Protein AF-A0A1E3Y3F9-F1 (afdb_monomer)

Mean predicted aligned error: 7.26 Å

Secondary structure (DSSP, 8-state):
--HHHHHHHHHHHHHHHHHHHHT-S-TTTTTTTT-TTS-GGGS--SHHHHHHHHHHHHHHHHHHHHHHHT--STGGGHHHHHHHHHHHHHHHHTT-

Structure (mmCIF, N/CA/C/O backbone):
data_AF-A0A1E3Y3F9-F1
#
_entry.id   AF-A0A1E3Y3F9-F1
#
loop_
_atom_site.group_PDB
_atom_site.id
_atom_site.type_symbol
_atom_site.label_atom_id
_atom_site.label_alt_id
_atom_site.label_comp_id
_atom_site.label_asym_id
_atom_site.label_entity_id
_atom_site.label_seq_id
_atom_site.pdbx_PDB_ins_code
_atom_site.Cartn_x
_atom_site.Cartn_y
_atom_site.Cartn_z
_atom_site.occupancy
_atom_site.B_iso_or_equiv
_atom_site.auth_seq_id
_atom_site.auth_comp_id
_atom_site.auth_asym_id
_atom_site.auth_atom_id
_atom_site.pdbx_PDB_model_num
ATOM 1 N N . MET A 1 1 ? -13.623 3.989 13.783 1.00 75.75 1 MET A N 1
ATOM 2 C CA . MET A 1 1 ? -13.735 4.668 12.478 1.00 75.75 1 MET A CA 1
ATOM 3 C C . MET A 1 1 ? -15.049 4.265 11.811 1.00 75.75 1 MET A C 1
ATOM 5 O O . MET A 1 1 ? -15.412 3.103 11.979 1.00 75.75 1 MET A O 1
ATOM 9 N N . PRO A 1 2 ? -15.773 5.169 11.128 1.00 83.38 2 PRO A N 1
ATOM 10 C CA . PRO A 1 2 ? -16.972 4.812 10.362 1.00 83.38 2 PRO A CA 1
ATOM 11 C C . PRO A 1 2 ? -16.646 3.833 9.220 1.00 83.38 2 PRO A C 1
ATOM 13 O O . PRO A 1 2 ? -15.526 3.818 8.702 1.00 83.38 2 PRO A O 1
ATOM 16 N N . SER A 1 3 ? -17.621 2.999 8.848 1.00 85.06 3 SER A N 1
ATOM 17 C CA . SER A 1 3 ? -17.459 1.919 7.861 1.00 85.06 3 SER A CA 1
ATOM 18 C C . SER A 1 3 ? -17.055 2.437 6.480 1.00 85.06 3 SER A C 1
ATOM 20 O O . SER A 1 3 ? -16.146 1.879 5.871 1.00 85.06 3 SER A O 1
ATOM 22 N N . LEU A 1 4 ? -17.658 3.540 6.026 1.00 91.06 4 LEU A N 1
ATOM 23 C CA . LEU A 1 4 ? -17.377 4.142 4.722 1.00 91.06 4 LEU A CA 1
ATOM 24 C C . LEU A 1 4 ? -15.925 4.623 4.595 1.00 91.06 4 LEU A C 1
ATOM 26 O O . LEU A 1 4 ? -15.260 4.310 3.615 1.00 91.06 4 LEU A O 1
ATOM 30 N N . SER A 1 5 ? -15.390 5.318 5.605 1.00 90.94 5 SER A N 1
ATOM 31 C CA . SER A 1 5 ? -13.988 5.766 5.590 1.00 90.94 5 SER A CA 1
ATOM 32 C C . SER A 1 5 ? -13.014 4.591 5.598 1.00 90.94 5 SER A C 1
ATOM 34 O O . SER A 1 5 ? -11.969 4.646 4.957 1.00 90.94 5 SER A O 1
ATOM 36 N N . ARG A 1 6 ? -13.356 3.505 6.301 1.00 91.44 6 ARG A N 1
ATOM 37 C CA . ARG A 1 6 ? -12.545 2.283 6.296 1.00 91.44 6 ARG A CA 1
ATOM 38 C C . ARG A 1 6 ? -12.567 1.603 4.929 1.00 91.44 6 ARG A C 1
ATOM 40 O O . ARG A 1 6 ? -11.516 1.162 4.475 1.00 91.44 6 ARG A O 1
ATOM 47 N N . LEU A 1 7 ? -13.729 1.545 4.279 1.00 94.69 7 LEU A N 1
ATOM 48 C CA . LEU A 1 7 ? -13.865 1.023 2.920 1.00 94.69 7 LEU A CA 1
ATOM 49 C C . LEU A 1 7 ? -13.047 1.859 1.931 1.00 94.69 7 LEU A C 1
ATOM 51 O O . LEU A 1 7 ? -12.270 1.296 1.169 1.00 94.69 7 LEU A O 1
ATOM 55 N N . LEU A 1 8 ? -13.159 3.188 2.003 1.00 96.62 8 LEU A N 1
ATOM 56 C CA . LEU A 1 8 ? -12.414 4.109 1.147 1.00 96.62 8 LEU A CA 1
ATOM 57 C C . LEU A 1 8 ? -10.900 3.922 1.297 1.00 96.62 8 LEU A C 1
ATOM 59 O O . LEU A 1 8 ? -10.203 3.749 0.305 1.00 96.62 8 LEU A O 1
ATOM 63 N N . LEU A 1 9 ? -10.389 3.897 2.531 1.00 96.56 9 LEU A N 1
ATOM 64 C CA . LEU A 1 9 ? -8.959 3.685 2.778 1.00 96.56 9 LEU A CA 1
ATOM 65 C C . LEU A 1 9 ? -8.493 2.290 2.339 1.00 96.56 9 LEU A C 1
ATOM 67 O O . LEU A 1 9 ? -7.382 2.150 1.837 1.00 96.56 9 LEU A O 1
ATOM 71 N N . SER A 1 10 ? -9.347 1.270 2.473 1.00 95.62 10 SER A N 1
ATOM 72 C CA . SER A 1 10 ? -9.052 -0.075 1.962 1.00 95.62 10 SER A CA 1
ATOM 73 C C . SER A 1 10 ? -8.978 -0.084 0.434 1.00 95.62 10 SER A C 1
ATOM 75 O O . SER A 1 10 ? -8.070 -0.691 -0.121 1.00 95.62 10 SER A O 1
ATOM 77 N N . ALA A 1 11 ? -9.888 0.622 -0.243 1.00 97.50 11 ALA A N 1
ATOM 78 C CA . ALA A 1 11 ? -9.889 0.754 -1.696 1.00 97.50 11 ALA A CA 1
ATOM 79 C C . ALA A 1 11 ? -8.652 1.514 -2.197 1.00 97.50 11 ALA A C 1
ATOM 81 O O . ALA A 1 11 ? -8.003 1.059 -3.131 1.00 97.50 11 ALA A O 1
ATOM 82 N N . ILE A 1 12 ? -8.277 2.615 -1.536 1.00 98.00 12 ILE A N 1
ATOM 83 C CA . ILE A 1 12 ? -7.051 3.367 -1.849 1.00 98.00 12 ILE A CA 1
ATOM 84 C C . ILE A 1 12 ? -5.821 2.463 -1.708 1.00 98.00 12 ILE A C 1
ATOM 86 O O . ILE A 1 12 ? -4.998 2.403 -2.620 1.00 98.00 12 ILE A O 1
ATOM 90 N N . ALA A 1 13 ? -5.711 1.728 -0.597 1.00 97.25 13 ALA A N 1
ATOM 91 C CA . ALA A 1 13 ? -4.605 0.801 -0.386 1.00 97.25 13 ALA A CA 1
ATOM 92 C C . ALA A 1 13 ? -4.577 -0.303 -1.455 1.00 97.25 13 ALA A C 1
ATOM 94 O O . ALA A 1 13 ? -3.525 -0.568 -2.028 1.00 97.25 13 ALA A O 1
ATOM 95 N N . ALA A 1 14 ? -5.726 -0.909 -1.763 1.00 97.44 14 ALA A N 1
ATOM 96 C CA . ALA A 1 14 ? -5.830 -1.968 -2.764 1.00 97.44 14 ALA A CA 1
ATOM 97 C C . ALA A 1 14 ? -5.455 -1.482 -4.173 1.00 97.44 14 ALA A C 1
ATOM 99 O O . ALA A 1 14 ? -4.701 -2.161 -4.863 1.00 97.44 14 ALA A O 1
ATOM 100 N N . LEU A 1 15 ? -5.923 -0.299 -4.582 1.00 97.88 15 LEU A N 1
ATOM 101 C CA . LEU A 1 15 ? -5.580 0.297 -5.876 1.00 97.88 15 LEU A CA 1
ATOM 102 C C . LEU A 1 15 ? -4.092 0.640 -5.970 1.00 97.88 15 LEU A C 1
ATOM 104 O O . LEU A 1 15 ? -3.477 0.398 -7.003 1.00 97.88 15 LEU A O 1
ATOM 108 N N . ALA A 1 16 ? -3.498 1.154 -4.892 1.00 97.31 16 ALA A N 1
ATOM 109 C CA . ALA A 1 16 ? -2.070 1.444 -4.860 1.00 97.31 16 ALA A CA 1
ATOM 110 C C . ALA A 1 16 ? -1.218 0.165 -4.951 1.00 97.31 16 ALA A C 1
ATOM 112 O O . ALA A 1 16 ? -0.250 0.126 -5.708 1.00 97.31 16 ALA A O 1
ATOM 113 N N . ILE A 1 17 ? -1.607 -0.899 -4.237 1.00 97.38 17 ILE A N 1
ATOM 114 C CA . ILE A 1 17 ? -0.967 -2.223 -4.325 1.00 97.38 17 ILE A CA 1
ATOM 115 C C . ILE A 1 17 ? -1.105 -2.792 -5.739 1.00 97.38 17 ILE A C 1
ATOM 117 O O . ILE A 1 17 ? -0.126 -3.269 -6.302 1.00 97.38 17 ILE A O 1
ATOM 121 N N . PHE A 1 18 ? -2.295 -2.710 -6.333 1.00 95.81 18 PHE A N 1
ATOM 122 C CA . PHE A 1 18 ? -2.517 -3.146 -7.708 1.00 95.81 18 PHE A CA 1
ATOM 123 C C . PHE A 1 18 ? -1.631 -2.371 -8.692 1.00 95.81 18 PHE A C 1
ATOM 125 O O . PHE A 1 18 ? -0.965 -2.981 -9.520 1.00 95.81 18 PHE A O 1
ATOM 132 N N . GLY A 1 19 ? -1.537 -1.047 -8.539 1.00 93.69 19 GLY A N 1
ATOM 133 C CA . GLY A 1 19 ? -0.631 -0.211 -9.323 1.00 93.69 19 GLY A CA 1
ATOM 134 C C . GLY A 1 19 ? 0.834 -0.636 -9.201 1.00 93.69 19 GLY A C 1
ATOM 135 O O . GLY A 1 19 ? 1.517 -0.704 -10.214 1.00 93.69 19 GLY A O 1
ATOM 136 N N . LEU A 1 20 ? 1.310 -0.985 -7.998 1.00 93.88 20 LEU A N 1
ATOM 137 C CA . LEU A 1 20 ? 2.667 -1.520 -7.814 1.00 93.88 20 LEU A CA 1
ATOM 138 C C . LEU A 1 20 ? 2.879 -2.801 -8.628 1.00 93.88 20 LEU A C 1
ATOM 140 O O . LEU A 1 20 ? 3.891 -2.926 -9.307 1.00 93.88 20 LEU A O 1
ATOM 144 N N . LEU A 1 21 ? 1.917 -3.726 -8.614 1.00 92.12 21 LEU A N 1
ATOM 145 C CA . LEU A 1 21 ? 2.020 -4.982 -9.365 1.00 92.12 21 LEU A CA 1
ATOM 146 C C . LEU A 1 21 ? 2.058 -4.765 -10.885 1.00 92.12 21 LEU A C 1
ATOM 148 O O . LEU A 1 21 ? 2.742 -5.508 -11.583 1.00 92.12 21 LEU A O 1
ATOM 152 N N . LEU A 1 22 ? 1.377 -3.732 -11.391 1.00 89.31 22 LEU A N 1
ATOM 153 C CA . LEU A 1 22 ? 1.431 -3.350 -12.807 1.00 89.31 22 LEU A CA 1
ATOM 154 C C . LEU A 1 22 ? 2.776 -2.741 -13.220 1.00 89.31 22 LEU A C 1
ATOM 156 O O . LEU A 1 22 ? 3.081 -2.685 -14.406 1.00 89.31 22 LEU A O 1
ATOM 160 N N . LEU A 1 23 ? 3.577 -2.273 -12.260 1.00 84.56 23 LEU A N 1
ATOM 161 C CA . LEU A 1 23 ? 4.899 -1.714 -12.520 1.00 84.56 23 LEU A CA 1
ATOM 162 C C . LEU A 1 23 ? 6.006 -2.774 -12.568 1.00 84.56 23 LEU A C 1
ATOM 164 O O . LEU A 1 23 ? 7.163 -2.378 -12.634 1.00 84.56 23 LEU A O 1
ATOM 168 N N . ASN A 1 24 ? 5.707 -4.073 -12.583 1.00 77.00 24 ASN A N 1
ATOM 169 C CA . ASN A 1 24 ? 6.709 -5.118 -12.835 1.00 77.00 24 ASN A CA 1
ATOM 170 C C . ASN A 1 24 ? 7.085 -5.186 -14.344 1.00 77.00 24 ASN A C 1
ATOM 172 O O . ASN A 1 24 ? 6.238 -4.909 -15.192 1.00 77.00 24 ASN A O 1
ATOM 176 N N . GLY A 1 25 ? 8.345 -5.498 -14.681 1.00 66.38 25 GLY A N 1
ATOM 177 C CA . GLY A 1 25 ? 8.860 -5.655 -16.06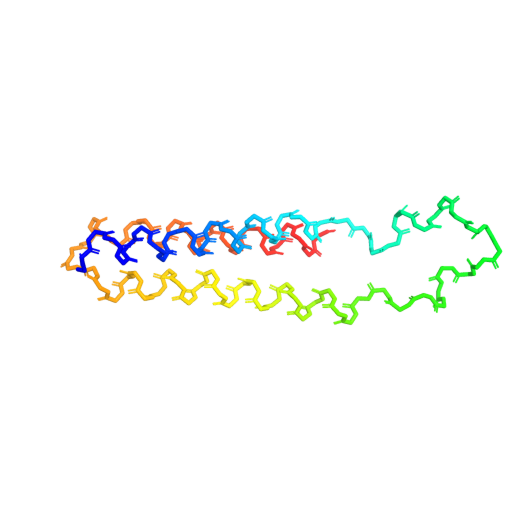0 1.00 66.38 25 GLY A CA 1
ATOM 178 C C . GLY A 1 25 ? 9.851 -4.561 -16.477 1.00 66.38 25 GLY A C 1
ATOM 179 O O . GLY A 1 25 ? 9.933 -3.538 -15.799 1.00 66.38 25 GLY A O 1
ATOM 180 N N . SER A 1 26 ? 10.600 -4.706 -17.575 1.00 62.06 26 SER A N 1
ATOM 181 C CA . SER A 1 26 ? 11.524 -3.645 -18.016 1.00 62.06 26 SER A CA 1
ATOM 182 C C . SER A 1 26 ? 10.741 -2.485 -18.652 1.00 62.06 26 SER A C 1
ATOM 184 O O . SER A 1 26 ? 9.713 -2.689 -19.297 1.00 62.06 26 SER A O 1
ATOM 186 N N . GLY A 1 27 ? 11.176 -1.235 -18.434 1.00 60.09 27 GLY A N 1
ATOM 187 C CA . GLY A 1 27 ? 10.467 -0.040 -18.933 1.00 60.09 27 GLY A CA 1
ATOM 188 C C . GLY A 1 27 ? 10.332 0.010 -20.460 1.00 60.09 27 GLY A C 1
ATOM 189 O O . GLY A 1 27 ? 9.512 0.769 -20.979 1.00 60.09 27 GLY A O 1
ATOM 190 N N . TYR A 1 28 ? 11.100 -0.835 -21.153 1.00 58.91 28 TYR A N 1
ATOM 191 C CA . TYR A 1 28 ? 11.265 -0.871 -22.600 1.00 58.91 28 TYR A CA 1
ATOM 192 C C . TYR A 1 28 ? 11.064 -2.255 -23.210 1.00 58.91 28 TYR A C 1
ATOM 194 O O . TYR A 1 28 ? 11.370 -2.428 -24.386 1.00 58.91 28 TYR A O 1
ATOM 202 N N . ASP A 1 29 ? 10.491 -3.219 -22.480 1.00 63.53 29 AS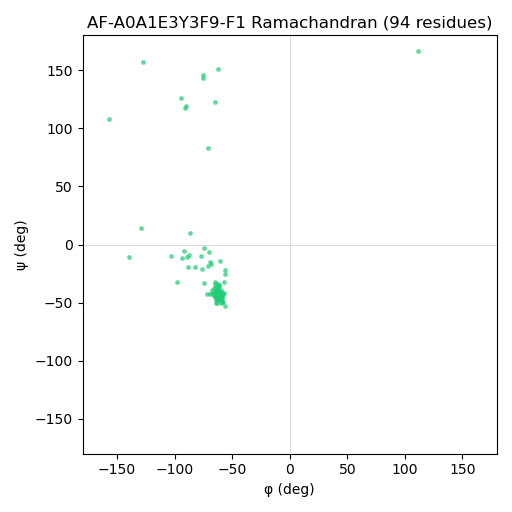P A N 1
ATOM 203 C CA . ASP A 1 29 ? 10.161 -4.533 -23.060 1.00 63.53 29 ASP A CA 1
ATOM 204 C C . ASP A 1 29 ? 9.231 -4.384 -24.276 1.00 63.53 29 ASP A C 1
ATOM 206 O O . ASP A 1 29 ? 9.354 -5.110 -25.254 1.00 63.53 29 ASP A O 1
ATOM 210 N N . TRP A 1 30 ? 8.362 -3.370 -24.263 1.00 63.84 30 TRP A N 1
ATOM 211 C CA . TRP A 1 30 ? 7.503 -3.013 -25.394 1.00 63.84 30 TRP A CA 1
ATOM 212 C C . TRP A 1 30 ? 8.241 -2.280 -26.532 1.00 63.84 30 TRP A C 1
ATOM 214 O O . TRP A 1 30 ? 7.754 -2.270 -27.658 1.00 63.84 30 TRP A O 1
ATOM 224 N N . MET A 1 31 ? 9.397 -1.654 -26.264 1.00 61.69 31 MET A N 1
ATOM 225 C CA . MET A 1 31 ? 10.216 -0.966 -27.278 1.00 61.69 31 MET A CA 1
ATOM 226 C C . MET A 1 31 ? 11.223 -1.892 -27.957 1.00 61.69 31 MET A C 1
ATOM 228 O O . MET A 1 31 ? 11.663 -1.578 -29.061 1.00 61.69 31 MET A O 1
ATOM 232 N N . ALA A 1 32 ? 11.543 -3.040 -27.351 1.00 57.84 32 ALA A N 1
ATOM 233 C CA . ALA A 1 32 ? 12.397 -4.062 -27.958 1.00 57.84 32 ALA A CA 1
ATOM 234 C C . ALA A 1 32 ? 11.868 -4.551 -29.324 1.00 57.84 32 ALA A C 1
ATOM 236 O O . ALA A 1 32 ? 12.638 -5.045 -30.143 1.00 57.84 32 ALA A O 1
ATOM 237 N N . GLU A 1 33 ? 10.568 -4.376 -29.588 1.00 62.78 33 GLU A N 1
ATOM 238 C CA . GLU A 1 33 ? 9.912 -4.734 -30.851 1.00 62.78 33 GLU A CA 1
ATOM 239 C C . GLU A 1 33 ? 9.830 -3.578 -31.869 1.00 62.78 33 GLU A C 1
ATOM 241 O O . GLU A 1 33 ? 9.481 -3.814 -33.026 1.00 62.78 33 GLU A O 1
ATOM 246 N N . LEU A 1 34 ? 10.122 -2.331 -31.470 1.00 63.03 34 LEU A N 1
ATOM 247 C CA . LEU A 1 34 ? 9.776 -1.131 -32.248 1.00 63.03 34 LEU A CA 1
ATOM 248 C C . LEU A 1 34 ? 10.913 -0.567 -33.109 1.00 63.03 34 LEU A C 1
ATOM 250 O O . LEU A 1 34 ? 10.621 -0.035 -34.179 1.00 63.03 34 LEU A O 1
ATOM 254 N N . ASP A 1 35 ? 12.179 -0.676 -32.694 1.00 64.31 35 ASP A N 1
ATOM 255 C CA . ASP A 1 35 ? 13.307 -0.226 -33.522 1.00 64.31 35 ASP A CA 1
ATOM 256 C C . ASP A 1 35 ? 14.634 -0.921 -33.142 1.00 64.31 35 ASP A C 1
ATOM 258 O O . ASP A 1 35 ? 15.214 -0.609 -32.100 1.00 64.31 35 ASP A O 1
ATOM 262 N N . PRO A 1 36 ? 15.161 -1.839 -33.977 1.00 66.81 36 PRO A N 1
ATOM 263 C CA . PRO A 1 36 ? 16.440 -2.502 -33.723 1.00 66.81 36 PRO A CA 1
ATOM 264 C C . PRO A 1 36 ? 17.665 -1.577 -33.878 1.00 66.81 36 PRO A C 1
ATOM 266 O O . PRO A 1 36 ? 18.781 -2.014 -33.598 1.00 66.81 36 PRO A O 1
ATOM 269 N N . GLY A 1 37 ? 17.492 -0.333 -34.345 1.00 73.19 37 GLY A N 1
ATOM 270 C CA . GLY A 1 37 ? 18.567 0.647 -34.530 1.00 73.19 37 GLY A CA 1
ATOM 271 C C . GLY A 1 37 ? 18.873 1.526 -33.311 1.00 73.19 37 GLY A C 1
ATOM 272 O O . GLY A 1 37 ? 19.885 2.228 -33.317 1.00 73.19 37 GLY A O 1
ATOM 273 N N . ILE A 1 38 ? 18.031 1.504 -32.273 1.00 66.88 38 ILE A N 1
ATOM 274 C CA . ILE A 1 38 ? 18.231 2.284 -31.044 1.00 66.88 38 ILE A CA 1
ATOM 275 C C . ILE A 1 38 ? 19.045 1.443 -30.054 1.00 66.88 38 ILE A C 1
ATOM 277 O O . ILE A 1 38 ? 18.599 0.383 -29.615 1.00 66.88 38 ILE A O 1
ATOM 281 N N . GLU A 1 39 ? 20.230 1.920 -29.660 1.00 68.81 39 GLU A N 1
ATOM 282 C CA . GLU A 1 39 ? 21.010 1.262 -28.609 1.00 68.81 39 GLU A CA 1
ATOM 283 C C . GLU A 1 39 ? 20.262 1.335 -27.261 1.00 68.81 39 GLU A C 1
ATOM 285 O O . GLU A 1 39 ? 19.995 2.440 -26.775 1.00 68.81 39 GLU A O 1
ATOM 290 N N . PRO A 1 40 ? 19.970 0.193 -26.602 1.00 64.69 40 PRO A N 1
ATOM 291 C CA . PRO A 1 40 ? 19.200 0.155 -25.352 1.00 64.69 40 PRO A CA 1
ATOM 292 C C . PRO A 1 40 ? 19.785 1.004 -24.214 1.00 64.69 40 PRO A C 1
ATOM 294 O O . PRO A 1 40 ? 19.062 1.446 -23.327 1.00 64.69 40 PRO A O 1
ATOM 297 N N . SER A 1 41 ? 21.096 1.254 -24.243 1.00 65.62 41 SER A N 1
ATOM 298 C CA . SER A 1 41 ? 21.836 2.081 -23.282 1.00 65.62 41 SER A CA 1
ATOM 299 C C . SER A 1 41 ? 21.502 3.575 -23.349 1.00 65.62 41 SER A C 1
ATOM 301 O O . SER A 1 41 ? 21.827 4.309 -22.417 1.00 65.62 41 SER A O 1
ATOM 303 N N . THR A 1 42 ? 20.880 4.039 -24.436 1.00 67.06 42 THR A N 1
ATOM 304 C CA . THR A 1 42 ? 20.514 5.453 -24.636 1.00 67.06 42 THR A CA 1
ATOM 305 C C . THR A 1 42 ? 19.104 5.790 -24.151 1.00 67.06 42 THR A C 1
ATOM 307 O O . THR A 1 42 ? 18.720 6.959 -24.144 1.00 67.06 42 THR A O 1
ATOM 310 N N . ILE A 1 43 ? 18.335 4.787 -23.720 1.00 64.19 43 ILE A N 1
ATOM 311 C CA . ILE A 1 43 ? 16.943 4.948 -23.307 1.00 64.19 43 ILE A CA 1
ATOM 312 C C . ILE A 1 43 ? 16.878 5.150 -21.777 1.00 64.19 43 ILE A C 1
ATOM 314 O O . ILE A 1 43 ? 17.438 4.366 -21.015 1.00 64.19 43 ILE A O 1
ATOM 318 N N . GLU A 1 44 ? 16.229 6.223 -21.307 1.00 61.41 44 GLU A N 1
ATOM 319 C CA . GLU A 1 44 ? 16.166 6.620 -19.886 1.00 61.41 44 GLU A CA 1
ATOM 320 C C . GLU A 1 44 ? 15.283 5.688 -19.023 1.00 61.41 44 GLU A C 1
ATOM 322 O O . GLU A 1 44 ? 14.119 5.975 -18.742 1.00 61.41 44 GLU A O 1
ATOM 327 N N . THR A 1 45 ? 15.837 4.565 -18.568 1.00 61.28 45 THR A N 1
ATOM 328 C CA . THR A 1 45 ? 15.069 3.404 -18.078 1.00 61.28 45 THR A CA 1
ATOM 329 C C . THR A 1 45 ? 14.157 3.612 -16.868 1.00 61.28 45 THR A C 1
ATOM 331 O 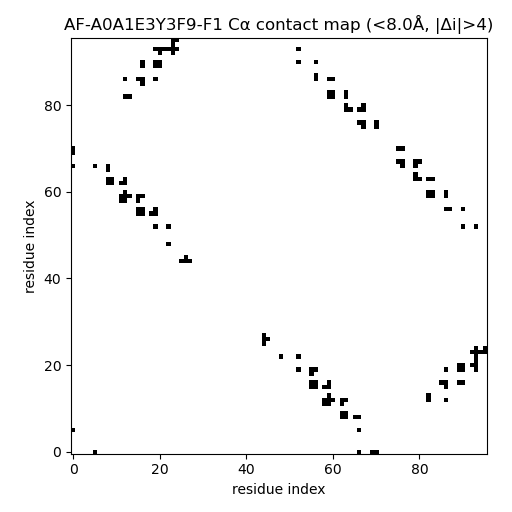O . THR A 1 45 ? 13.095 2.990 -16.832 1.00 61.28 45 THR A O 1
ATOM 334 N N . ASP A 1 46 ? 14.503 4.451 -15.879 1.00 61.25 46 ASP A N 1
ATOM 335 C CA . ASP A 1 46 ? 13.934 4.241 -14.529 1.00 61.25 46 ASP A CA 1
ATOM 336 C C . ASP A 1 46 ? 13.499 5.479 -13.729 1.00 61.25 46 ASP A C 1
ATOM 338 O O . ASP A 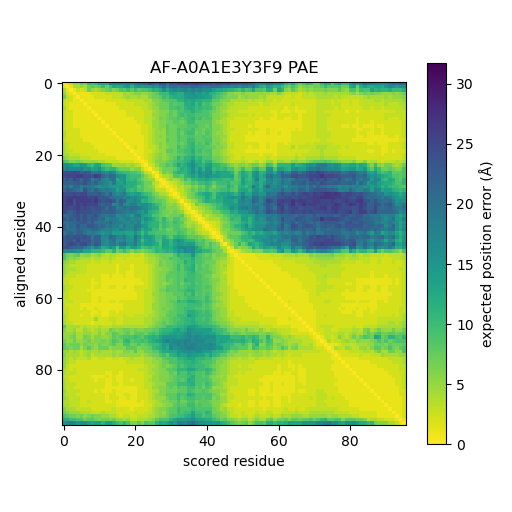1 46 ? 12.810 5.332 -12.710 1.00 61.25 46 ASP A O 1
ATOM 342 N N . GLY A 1 47 ? 13.841 6.697 -14.163 1.00 64.44 47 GLY A N 1
ATOM 343 C CA . GLY A 1 47 ? 13.647 7.913 -13.357 1.00 64.44 47 GLY A CA 1
ATOM 344 C C . GLY A 1 47 ? 12.189 8.156 -12.942 1.00 64.44 47 GLY A C 1
ATOM 345 O O . GLY A 1 47 ? 11.881 8.329 -11.760 1.00 64.44 47 GLY A O 1
ATOM 346 N N . ASN A 1 48 ? 11.259 8.095 -13.899 1.00 77.31 48 ASN A N 1
ATOM 347 C CA . ASN A 1 48 ? 9.835 8.319 -13.630 1.00 77.31 48 ASN A CA 1
ATOM 348 C C . ASN A 1 48 ? 9.182 7.125 -12.901 1.00 77.31 48 ASN A C 1
ATOM 350 O O . ASN A 1 48 ? 8.310 7.292 -12.047 1.00 77.31 48 ASN A O 1
ATOM 354 N N . ARG A 1 49 ? 9.636 5.898 -13.180 1.00 80.19 49 ARG A N 1
ATOM 355 C CA . ARG A 1 49 ? 9.035 4.677 -12.629 1.00 80.19 49 ARG A CA 1
ATOM 356 C C . ARG A 1 49 ? 9.320 4.506 -11.142 1.00 80.19 49 ARG A C 1
ATOM 358 O O . ARG A 1 49 ? 8.411 4.173 -10.382 1.00 80.19 49 ARG A O 1
ATOM 365 N N . ALA A 1 50 ? 10.551 4.780 -10.710 1.00 86.50 50 ALA A N 1
ATOM 366 C CA . ALA A 1 50 ? 10.925 4.714 -9.299 1.00 86.50 50 ALA A CA 1
ATOM 367 C C . ALA A 1 50 ? 10.130 5.722 -8.445 1.00 86.50 50 ALA A C 1
ATOM 369 O O . ALA A 1 50 ? 9.686 5.387 -7.343 1.00 86.50 50 ALA A O 1
ATOM 370 N N . LEU A 1 51 ? 9.893 6.930 -8.971 1.00 88.69 51 LEU A N 1
ATOM 371 C CA . LEU A 1 51 ? 9.067 7.951 -8.321 1.00 88.69 51 LEU A CA 1
ATOM 372 C C . LEU A 1 51 ? 7.616 7.489 -8.158 1.00 88.69 51 LEU A C 1
ATOM 374 O O . LEU A 1 51 ? 7.084 7.533 -7.046 1.00 88.69 51 LEU A O 1
ATOM 378 N N . VAL A 1 52 ? 6.991 6.995 -9.232 1.00 91.06 52 VAL A N 1
ATOM 379 C CA . VAL A 1 52 ? 5.613 6.474 -9.182 1.00 91.06 52 VAL A CA 1
ATOM 380 C C . VAL A 1 52 ? 5.517 5.299 -8.208 1.00 91.06 52 VAL A C 1
ATOM 382 O O . VAL A 1 52 ? 4.609 5.262 -7.376 1.00 91.06 52 VAL A O 1
ATOM 385 N N . ARG A 1 53 ? 6.485 4.379 -8.231 1.00 92.00 53 ARG A N 1
ATOM 386 C CA . ARG A 1 53 ? 6.542 3.240 -7.305 1.00 92.00 53 ARG A CA 1
ATOM 387 C C . ARG A 1 53 ? 6.590 3.698 -5.841 1.00 92.00 53 ARG A C 1
ATOM 389 O O . ARG A 1 53 ? 5.819 3.211 -5.014 1.00 92.00 53 ARG A O 1
ATOM 396 N N . ASN A 1 54 ? 7.436 4.675 -5.517 1.00 94.44 54 ASN A N 1
ATOM 397 C CA . ASN A 1 54 ? 7.528 5.237 -4.166 1.00 94.44 54 ASN A CA 1
ATOM 398 C C . ASN A 1 54 ? 6.248 5.970 -3.741 1.00 94.44 54 ASN A C 1
ATOM 400 O O . ASN A 1 54 ? 5.832 5.868 -2.581 1.00 94.44 54 ASN A O 1
ATOM 404 N N . LEU A 1 55 ? 5.595 6.676 -4.667 1.00 96.25 55 LEU A N 1
ATOM 405 C CA . LEU A 1 55 ? 4.324 7.351 -4.413 1.00 96.25 55 LEU A CA 1
ATOM 406 C C . LEU A 1 55 ? 3.206 6.344 -4.105 1.00 96.25 55 LEU A C 1
ATOM 408 O O . LEU A 1 55 ? 2.449 6.531 -3.148 1.00 96.25 55 LEU A O 1
ATOM 412 N N . LEU A 1 56 ? 3.129 5.252 -4.868 1.00 96.81 56 LEU A N 1
ATOM 413 C CA . LEU A 1 56 ? 2.160 4.178 -4.645 1.00 96.81 56 LEU A CA 1
ATOM 414 C C . LEU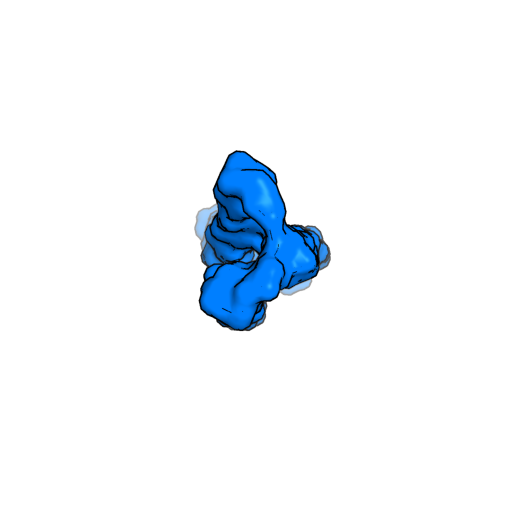 A 1 56 ? 2.409 3.468 -3.309 1.00 96.81 56 LEU A C 1
ATOM 416 O O . LEU A 1 56 ? 1.466 3.277 -2.540 1.00 96.81 56 LEU A O 1
ATOM 420 N N . LEU A 1 57 ? 3.668 3.159 -2.977 1.00 97.75 57 LEU A N 1
ATOM 421 C CA . LEU A 1 57 ? 4.018 2.574 -1.679 1.00 97.75 57 LEU A CA 1
ATOM 422 C C . LEU A 1 57 ? 3.606 3.492 -0.522 1.00 97.75 57 LEU A C 1
ATOM 424 O O . LEU A 1 57 ? 2.928 3.055 0.409 1.00 97.75 57 LEU A O 1
ATOM 428 N N . THR A 1 58 ? 3.975 4.772 -0.595 1.00 98.19 58 THR A N 1
ATOM 429 C CA . THR A 1 58 ? 3.643 5.762 0.440 1.00 98.19 58 THR A CA 1
ATOM 430 C C . THR A 1 58 ? 2.130 5.893 0.604 1.00 98.19 58 THR A C 1
ATOM 432 O O . THR A 1 58 ? 1.634 5.957 1.727 1.00 98.19 58 THR A O 1
ATOM 435 N N . THR A 1 59 ? 1.383 5.851 -0.500 1.00 98.19 59 THR A N 1
ATOM 436 C CA . THR A 1 59 ? -0.086 5.885 -0.500 1.00 98.19 59 THR A CA 1
ATOM 437 C C . THR A 1 59 ? -0.682 4.651 0.180 1.00 98.19 59 THR A C 1
ATOM 439 O O . THR A 1 59 ? -1.537 4.787 1.059 1.00 98.19 59 THR A O 1
ATOM 442 N N . ALA A 1 60 ? -0.209 3.449 -0.164 1.00 98.00 60 ALA A N 1
ATOM 443 C CA . ALA A 1 60 ? -0.687 2.199 0.426 1.00 98.00 60 ALA A CA 1
ATOM 444 C C . ALA A 1 60 ? -0.401 2.124 1.937 1.00 98.00 60 ALA A C 1
ATOM 446 O O . ALA A 1 60 ? -1.278 1.756 2.733 1.00 98.00 60 ALA A O 1
ATOM 447 N N . LEU A 1 61 ? 0.807 2.521 2.349 1.00 98.12 61 LEU A N 1
ATOM 448 C CA . LEU A 1 61 ? 1.203 2.570 3.756 1.00 98.12 61 LEU A CA 1
ATOM 449 C C . LEU A 1 61 ? 0.459 3.669 4.517 1.00 98.12 61 LEU A C 1
ATOM 451 O O . LEU A 1 61 ? -0.036 3.410 5.612 1.00 98.12 61 LEU A O 1
ATOM 455 N N . GLY A 1 62 ? 0.310 4.857 3.933 1.00 98.00 62 GLY A N 1
ATOM 456 C CA . GLY A 1 62 ? -0.436 5.969 4.521 1.00 98.00 62 GLY A CA 1
ATOM 457 C C . GLY A 1 62 ? -1.901 5.612 4.766 1.00 98.00 62 GLY A C 1
ATOM 458 O O . GLY A 1 62 ? -2.407 5.793 5.875 1.00 98.00 62 GLY A O 1
ATOM 459 N N . ALA A 1 63 ? -2.568 5.009 3.778 1.00 97.12 63 ALA A N 1
ATOM 460 C CA . ALA A 1 63 ? -3.941 4.537 3.930 1.00 97.12 63 ALA A CA 1
ATOM 461 C C . ALA A 1 63 ? -4.065 3.469 5.033 1.00 97.12 63 ALA A C 1
ATOM 463 O O . ALA A 1 63 ? -4.975 3.527 5.868 1.00 97.12 63 ALA A O 1
ATOM 464 N N . SER A 1 64 ? -3.116 2.531 5.089 1.00 96.50 64 SER A N 1
ATOM 465 C CA . SER A 1 64 ? -3.063 1.486 6.121 1.00 96.50 64 SER A CA 1
ATOM 466 C C . SER A 1 64 ? -2.807 2.055 7.522 1.00 96.50 64 SER A C 1
ATOM 468 O O . SER A 1 64 ? -3.477 1.665 8.481 1.00 96.50 64 SER A O 1
ATOM 470 N N . ALA A 1 65 ? -1.910 3.033 7.649 1.00 96.50 65 ALA A N 1
ATOM 471 C CA . ALA A 1 65 ? -1.619 3.716 8.905 1.00 96.50 65 ALA A CA 1
ATOM 472 C C . ALA A 1 65 ? -2.841 4.490 9.422 1.00 96.50 65 ALA A C 1
ATO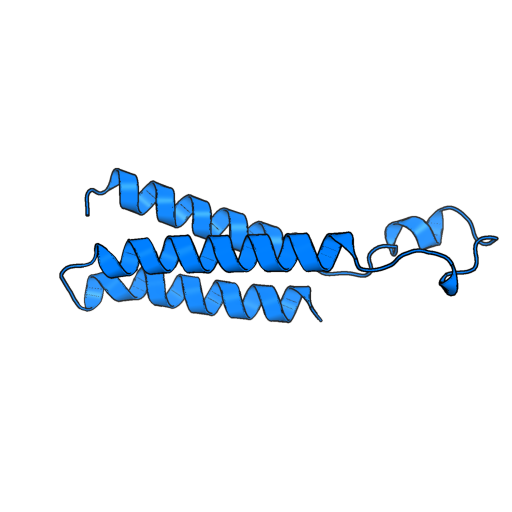M 474 O O . ALA A 1 65 ? -3.215 4.339 10.586 1.00 96.50 65 ALA A O 1
ATOM 475 N N . LEU A 1 66 ? -3.527 5.241 8.553 1.00 95.88 66 LEU A N 1
ATOM 476 C CA . LEU A 1 66 ? -4.763 5.949 8.905 1.00 95.88 66 LEU A CA 1
ATOM 477 C C . LEU A 1 66 ? -5.858 4.980 9.382 1.00 95.88 66 LEU A C 1
ATOM 479 O O . LEU A 1 66 ? -6.530 5.242 10.385 1.00 95.88 66 LEU A O 1
ATOM 483 N N . MET A 1 67 ? -5.994 3.818 8.732 1.00 94.25 67 MET A N 1
ATOM 484 C CA . MET A 1 67 ? -6.896 2.757 9.195 1.00 94.25 67 MET A CA 1
ATOM 485 C C . MET A 1 67 ? -6.514 2.209 10.573 1.00 94.25 67 MET A C 1
ATOM 487 O O . MET A 1 67 ? -7.398 1.992 11.407 1.00 94.25 67 MET A O 1
ATOM 491 N N . ALA A 1 68 ? -5.222 1.992 10.826 1.00 93.31 68 ALA A N 1
ATOM 492 C CA . ALA A 1 68 ? -4.728 1.478 12.100 1.00 93.31 68 ALA A CA 1
ATOM 493 C C . ALA A 1 68 ? -4.916 2.479 13.253 1.00 93.31 68 ALA A C 1
ATOM 495 O O . ALA A 1 68 ? -5.306 2.070 14.349 1.00 93.31 68 ALA A O 1
ATOM 496 N N . ILE A 1 69 ? -4.712 3.778 13.006 1.00 93.75 69 ILE A N 1
ATOM 497 C CA . ILE A 1 69 ? -4.956 4.855 13.983 1.00 93.75 69 ILE A CA 1
ATOM 498 C C . ILE A 1 69 ? -6.438 4.887 14.383 1.00 93.75 69 ILE A C 1
ATOM 500 O O . ILE A 1 69 ? -6.771 5.001 15.562 1.00 93.75 69 ILE A O 1
ATOM 504 N N . GLY A 1 70 ? -7.348 4.709 13.420 1.00 87.94 70 GLY A N 1
ATOM 505 C CA . GLY A 1 70 ? -8.793 4.676 13.668 1.00 87.94 70 GLY A CA 1
ATOM 506 C C . GLY A 1 70 ? -9.329 3.388 14.320 1.00 87.94 70 GLY A C 1
ATOM 507 O O . GLY A 1 70 ? -10.542 3.301 14.586 1.00 87.94 70 GLY A O 1
ATOM 508 N N . ALA A 1 71 ? -8.475 2.383 14.552 1.00 88.75 71 ALA A N 1
ATOM 509 C CA . ALA A 1 71 ? -8.842 1.063 15.061 1.00 88.75 71 ALA A CA 1
ATOM 510 C C . ALA A 1 71 ? -8.787 0.992 16.599 1.00 88.75 71 ALA A C 1
ATOM 512 O O . ALA A 1 71 ? -7.729 1.100 17.220 1.00 88.75 71 ALA A O 1
ATOM 513 N N . LYS A 1 72 ? -9.950 0.734 17.214 1.00 86.94 72 LYS A N 1
ATOM 514 C CA . LYS A 1 72 ? -10.124 0.684 18.679 1.00 86.94 72 LYS A CA 1
ATOM 515 C C . LYS A 1 72 ? -9.714 -0.648 19.319 1.00 86.94 72 LYS A C 1
ATOM 517 O O . LYS A 1 72 ? -9.500 -0.702 20.521 1.00 86.94 72 LYS A O 1
ATOM 522 N N . THR A 1 73 ? -9.621 -1.725 18.539 1.00 88.56 73 THR A N 1
ATOM 523 C CA . THR A 1 73 ? -9.330 -3.078 19.038 1.00 88.56 73 THR A CA 1
ATOM 524 C C . THR A 1 73 ? -8.157 -3.698 18.288 1.00 88.56 73 THR A C 1
ATOM 526 O O . THR A 1 73 ? -7.876 -3.328 17.147 1.00 88.56 73 THR A O 1
ATOM 529 N N . ARG A 1 74 ? -7.490 -4.685 18.907 1.00 84.81 74 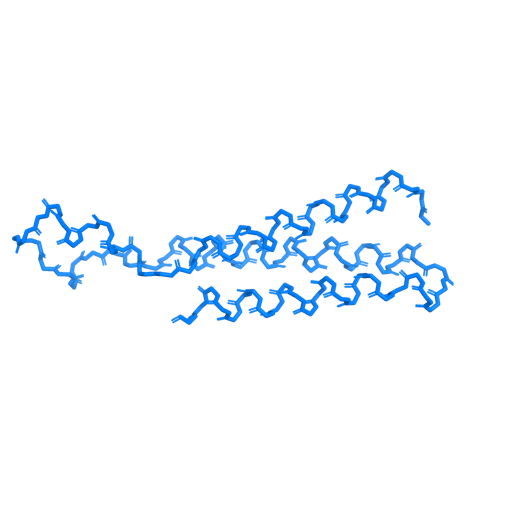ARG A N 1
ATOM 530 C CA . ARG A 1 74 ? -6.407 -5.444 18.256 1.00 84.81 74 ARG A CA 1
ATOM 531 C C . ARG A 1 74 ? -6.882 -6.125 16.967 1.00 84.81 74 ARG A C 1
ATOM 533 O O . ARG A 1 74 ? -6.207 -6.018 15.952 1.00 84.81 74 ARG A O 1
ATOM 540 N N . GLY A 1 75 ? -8.074 -6.730 16.971 1.00 84.00 75 GLY A N 1
ATOM 541 C CA . GLY A 1 75 ? -8.648 -7.371 15.780 1.00 84.00 75 GLY A CA 1
ATOM 542 C C . GLY A 1 75 ? -8.892 -6.398 14.620 1.00 84.00 75 GLY A C 1
ATOM 543 O O . GLY A 1 75 ? -8.644 -6.726 13.464 1.00 84.00 75 GLY A O 1
ATOM 544 N N . ALA A 1 76 ? -9.285 -5.155 14.912 1.00 86.69 76 ALA A N 1
ATOM 545 C CA . ALA A 1 76 ? -9.477 -4.135 13.881 1.00 86.69 76 ALA A CA 1
ATOM 546 C C . ALA A 1 76 ? -8.161 -3.663 13.227 1.00 86.69 76 ALA A C 1
ATOM 548 O O . ALA A 1 76 ? -8.211 -3.064 12.153 1.00 86.69 76 ALA A O 1
ATOM 549 N N . ARG A 1 77 ? -7.001 -3.956 13.835 1.00 89.88 77 ARG A N 1
ATOM 550 C CA . ARG A 1 77 ? -5.666 -3.643 13.294 1.00 89.88 77 ARG A CA 1
ATOM 551 C C . ARG A 1 77 ? -5.105 -4.726 12.371 1.00 89.88 77 ARG A C 1
ATOM 553 O O . ARG A 1 77 ? -4.102 -4.478 11.716 1.00 89.88 77 ARG A O 1
ATOM 560 N N . ILE A 1 78 ? -5.750 -5.891 12.279 1.00 94.50 78 ILE A N 1
ATOM 561 C CA . ILE A 1 78 ? -5.269 -6.992 11.431 1.00 94.50 78 ILE A CA 1
ATOM 562 C C . ILE A 1 78 ? -5.295 -6.582 9.958 1.00 94.50 78 ILE A C 1
ATOM 564 O O . ILE A 1 78 ? -4.287 -6.694 9.275 1.00 94.50 78 ILE A O 1
ATOM 568 N N . LEU A 1 79 ? -6.423 -6.050 9.478 1.00 93.44 79 LEU A N 1
ATOM 569 C CA . LEU A 1 79 ? -6.561 -5.636 8.080 1.00 93.44 79 LEU A CA 1
ATOM 570 C C . LEU A 1 79 ? -5.496 -4.613 7.635 1.00 93.44 79 LEU A C 1
ATOM 572 O O . LEU A 1 79 ? -4.832 -4.881 6.638 1.00 93.44 79 LEU A O 1
ATOM 576 N N . PRO A 1 80 ? -5.286 -3.473 8.329 1.00 95.25 80 PRO A N 1
ATOM 577 C CA . PRO A 1 80 ? -4.243 -2.537 7.918 1.00 95.25 80 PRO A CA 1
ATOM 578 C C . PRO A 1 80 ? -2.840 -3.146 7.985 1.00 95.25 80 PRO A C 1
ATOM 580 O O . PRO A 1 80 ? -2.028 -2.853 7.119 1.00 95.25 80 PRO A O 1
ATOM 583 N N . LEU A 1 81 ? -2.564 -4.037 8.945 1.00 96.50 81 LEU A N 1
ATOM 584 C CA . LEU A 1 81 ? -1.284 -4.746 9.006 1.00 96.50 81 LEU A CA 1
ATOM 585 C C . LEU A 1 81 ? -1.074 -5.642 7.774 1.00 96.50 81 LEU A C 1
ATOM 587 O O . LEU A 1 81 ? -0.019 -5.588 7.149 1.00 96.50 81 LEU A O 1
ATOM 591 N N . VAL A 1 82 ? -2.090 -6.424 7.398 1.00 97.19 82 VAL A N 1
ATOM 592 C CA . VAL A 1 82 ? -2.058 -7.276 6.198 1.00 97.19 82 VAL A CA 1
ATOM 593 C C . VAL A 1 82 ? -1.825 -6.434 4.945 1.00 97.19 82 VAL A C 1
ATOM 595 O O . VAL A 1 82 ? -0.967 -6.773 4.137 1.00 97.19 82 VAL A O 1
ATOM 598 N N . LEU A 1 83 ? -2.529 -5.309 4.803 1.00 97.19 83 LEU A N 1
ATOM 599 C CA . LEU A 1 83 ? -2.360 -4.413 3.656 1.00 97.19 83 LEU A CA 1
ATOM 600 C C . LEU A 1 83 ? -0.960 -3.791 3.601 1.00 97.19 83 LEU A C 1
ATOM 602 O O . LEU A 1 83 ? -0.385 -3.706 2.520 1.00 97.19 83 LEU A O 1
ATOM 606 N N . SER A 1 84 ? -0.371 -3.418 4.742 1.00 97.88 84 SER A N 1
ATOM 607 C CA . SER A 1 84 ? 1.017 -2.943 4.786 1.00 97.88 84 SER A CA 1
ATOM 608 C C . SER A 1 84 ? 2.015 -4.015 4.345 1.00 97.88 84 SER A C 1
ATOM 610 O O . SER A 1 84 ? 2.916 -3.718 3.564 1.00 97.88 84 SER A O 1
ATOM 612 N N . VAL A 1 85 ? 1.845 -5.261 4.798 1.00 97.94 85 VAL A N 1
ATOM 613 C CA . VAL A 1 85 ? 2.711 -6.380 4.386 1.00 97.94 85 VAL A CA 1
ATOM 614 C C . VAL A 1 85 ? 2.573 -6.653 2.887 1.00 97.94 85 VAL A C 1
ATOM 616 O O . VAL A 1 85 ? 3.582 -6.789 2.199 1.00 97.94 85 VAL A O 1
ATOM 619 N N . LEU A 1 86 ? 1.344 -6.669 2.363 1.00 97.88 86 LEU A N 1
ATOM 620 C CA . LEU A 1 86 ? 1.093 -6.841 0.930 1.00 97.88 86 LEU A CA 1
ATOM 621 C C . LEU A 1 86 ? 1.690 -5.702 0.097 1.00 97.88 86 LEU A C 1
ATOM 623 O O . LEU A 1 86 ? 2.255 -5.966 -0.958 1.00 97.88 86 LEU A O 1
ATOM 627 N N . ALA A 1 87 ? 1.617 -4.456 0.569 1.00 97.31 87 ALA A N 1
ATOM 628 C CA . ALA A 1 87 ? 2.229 -3.316 -0.111 1.00 97.31 87 ALA A CA 1
ATOM 629 C C . ALA A 1 87 ? 3.755 -3.430 -0.186 1.00 97.31 87 ALA A C 1
ATOM 631 O O . ALA A 1 87 ? 4.332 -3.162 -1.235 1.00 97.31 87 ALA A O 1
ATOM 632 N N . LEU A 1 88 ? 4.405 -3.873 0.894 1.00 97.50 88 LEU A N 1
ATOM 633 C CA . LEU A 1 88 ? 5.849 -4.118 0.894 1.00 97.50 88 LEU A CA 1
ATOM 634 C C . LEU A 1 88 ? 6.224 -5.264 -0.050 1.00 97.50 88 LEU A C 1
ATOM 636 O O . LEU A 1 88 ? 7.165 -5.125 -0.828 1.00 97.50 88 LEU A O 1
ATOM 640 N N . ALA A 1 89 ? 5.468 -6.364 -0.030 1.00 96.38 89 ALA A N 1
ATOM 641 C CA . ALA A 1 89 ? 5.684 -7.484 -0.941 1.00 96.38 89 ALA A CA 1
ATOM 642 C C . ALA A 1 89 ? 5.516 -7.062 -2.411 1.00 96.38 89 ALA A C 1
ATOM 644 O O . ALA A 1 89 ? 6.377 -7.361 -3.234 1.00 96.38 89 ALA A O 1
ATOM 645 N N . ALA A 1 90 ? 4.456 -6.313 -2.729 1.00 95.31 90 ALA A N 1
ATOM 646 C CA . ALA A 1 90 ? 4.217 -5.781 -4.068 1.00 95.31 90 ALA A CA 1
ATOM 647 C C . ALA A 1 90 ? 5.308 -4.792 -4.497 1.00 95.31 90 ALA A C 1
ATOM 649 O O . ALA A 1 90 ? 5.740 -4.827 -5.643 1.00 95.31 90 ALA A O 1
ATOM 650 N N . TYR A 1 91 ? 5.795 -3.949 -3.583 1.00 94.94 91 TYR A N 1
ATOM 651 C CA . TYR A 1 91 ? 6.897 -3.032 -3.864 1.00 94.94 91 TYR A CA 1
ATOM 652 C C . TYR A 1 91 ? 8.181 -3.783 -4.222 1.00 94.94 91 TYR A C 1
ATOM 654 O O . TYR A 1 91 ? 8.789 -3.476 -5.246 1.00 94.94 91 TYR A O 1
ATOM 662 N N . VAL A 1 92 ? 8.559 -4.793 -3.430 1.00 93.12 92 VAL A N 1
ATOM 663 C CA . VAL A 1 92 ? 9.726 -5.645 -3.716 1.00 93.12 92 VAL A CA 1
ATOM 664 C C . VAL A 1 92 ? 9.546 -6.371 -5.046 1.00 93.12 92 VAL A C 1
ATOM 666 O O . VAL A 1 92 ? 10.451 -6.348 -5.869 1.00 93.12 92 VAL A O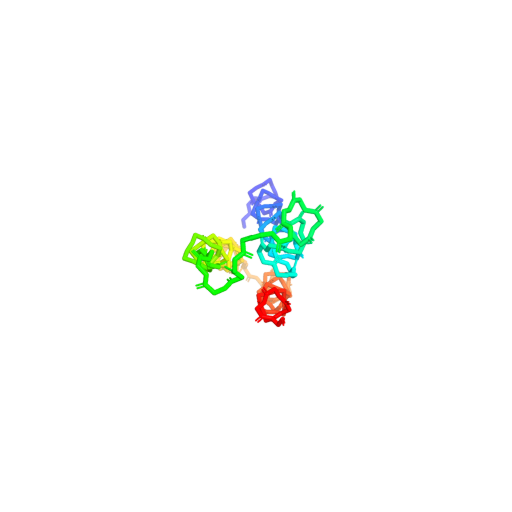 1
ATOM 669 N N . PHE A 1 93 ? 8.367 -6.946 -5.292 1.00 90.50 93 PHE A N 1
ATOM 670 C CA . PHE A 1 93 ? 8.060 -7.623 -6.550 1.00 90.50 93 PHE A CA 1
ATOM 671 C C . PHE A 1 93 ? 8.103 -6.682 -7.761 1.00 90.50 93 PHE A C 1
ATOM 673 O O . PHE A 1 93 ? 8.536 -7.082 -8.828 1.00 90.50 93 PHE A O 1
ATOM 680 N N . SER A 1 94 ? 7.678 -5.428 -7.613 1.00 86.31 94 SER A N 1
ATOM 681 C CA . SER A 1 94 ? 7.735 -4.415 -8.680 1.00 86.31 94 SER A CA 1
ATOM 682 C C . SER A 1 94 ? 9.128 -3.817 -8.899 1.00 86.31 94 SER A C 1
ATOM 684 O O . SER A 1 94 ? 9.330 -3.018 -9.810 1.00 86.31 94 SER A O 1
ATOM 686 N N . ALA A 1 95 ? 10.068 -4.114 -8.002 1.00 79.06 95 ALA A N 1
ATOM 687 C CA . ALA A 1 95 ? 11.456 -3.683 -8.085 1.00 79.06 95 ALA A CA 1
ATOM 688 C C . ALA A 1 95 ? 12.402 -4.796 -8.552 1.00 79.06 95 ALA A C 1
ATOM 690 O O . ALA A 1 95 ? 13.574 -4.506 -8.780 1.00 79.06 95 ALA A O 1
ATOM 691 N N . ALA A 1 96 ? 11.896 -6.029 -8.626 1.00 67.62 96 ALA A N 1
ATOM 692 C CA . ALA A 1 96 ? 12.579 -7.199 -9.156 1.00 67.62 96 ALA A CA 1
ATOM 693 C C . ALA A 1 96 ? 12.387 -7.277 -10.673 1.00 67.62 96 ALA A C 1
ATOM 695 O O . ALA A 1 96 ? 13.358 -7.697 -11.335 1.00 67.62 96 ALA A O 1
#

Radius of gyration: 17.33 Å; Cα contacts (8 Å, |Δi|>4): 85; chains: 1; bounding box: 39×16×54 Å

Nearest PDB structures (foldseek):
  2ib0-assembly1_B  TM=5.582E-01  e=2.571E+00  Mycobacterium tuberculosis
  2ib0-assembly1_A  TM=5.835E-01  e=3.825E+00  Mycobacterium tuberculosis
  6n63-assembly1_A-2  TM=5.227E-01  e=7.997E+00  Bacillus thermotolerans
  5m4y-assembly2_C  TM=4.226E-01  e=8.958E+00  Saccharomyces cerevisiae S288C

pLDDT: mean 85.44, std 13.42, range [57.84, 98.19]

Solvent-accessible surface area (backbone atoms only — not comparable to full-atom values): 5279 Å² tot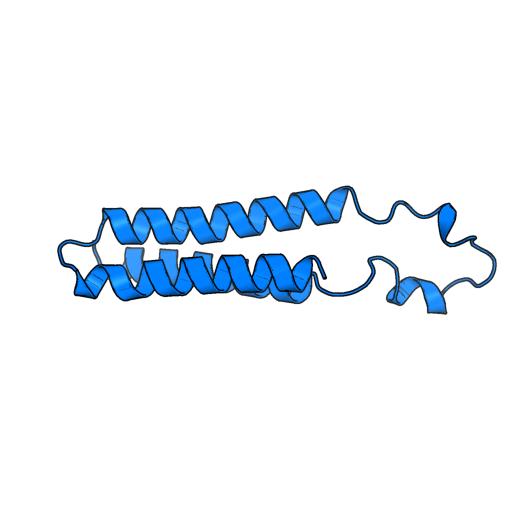al; per-residue (Å²): 104,62,69,66,64,51,50,51,32,49,48,50,21,50,53,24,35,51,52,27,55,68,51,44,75,67,83,47,65,81,47,72,78,73,50,92,84,61,64,76,89,78,54,86,69,50,75,69,57,55,53,52,47,51,52,29,45,50,47,16,42,49,30,20,50,54,47,38,72,44,33,92,46,75,76,58,32,46,62,26,52,52,50,36,53,50,31,52,53,27,47,54,57,30,71,104

Sequence (96 aa):
MPSLSRLLLSAIAALAIFGLLLLNGSGYDWMAELDPGIEPSTIETDGNRALVRNLLLTTALGASALMAIGAKTRGARILPLVLSVLALAAYVFSAA

Foldseek 3Di:
DDPVLLVVLLVQLVVLLVVLLVLADWQCPVVVPPDPPDDPVVDPTPDVSVVSLVVSLCRNLVSLVVQCVVDPDPVSNPSSVVSNVSSVVSSVNSVD